Protein AF-A0A535XCS8-F1 (afdb_monomer_lite)

Secondary structure (DSSP, 8-state):
--EEEE--GGG-EEEEEE---SSSS--EEEEEEEEEEEEPPTTS---TTSPBHHHHHHHHB-TTT--EEEESSSSEEEE-SHHHHTS-GGGGGSBEEEEEEEE--S----TTS-----

Radius of gyration: 18.5 Å; chains: 1; bounding box: 30×63×41 Å

pLDDT: mean 81.57, std 17.15, range [41.44, 96.19]

Structure (mmCIF, N/CA/C/O backbone):
data_AF-A0A535XCS8-F1
#
_entry.id   AF-A0A535XCS8-F1
#
loop_
_atom_site.group_PDB
_atom_site.id
_atom_site.type_symbol
_atom_site.label_atom_id
_atom_site.label_alt_id
_atom_site.label_comp_id
_atom_site.label_asym_id
_atom_site.label_entity_id
_atom_site.label_seq_id
_atom_site.pdbx_PDB_ins_code
_atom_site.Cartn_x
_atom_site.Cartn_y
_atom_site.Cartn_z
_atom_site.occupancy
_atom_site.B_iso_or_equiv
_atom_site.auth_seq_id
_atom_site.auth_comp_id
_atom_site.auth_asym_id
_atom_site.auth_atom_id
_atom_site.pdbx_PDB_model_num
ATOM 1 N N . MET A 1 1 ? 8.495 -9.040 -14.099 1.00 81.81 1 MET A N 1
ATOM 2 C CA . MET A 1 1 ? 7.515 -8.018 -14.518 1.00 81.81 1 MET A CA 1
ATOM 3 C C . MET A 1 1 ? 6.762 -7.640 -13.264 1.00 81.81 1 MET A C 1
ATOM 5 O O . MET A 1 1 ? 6.074 -8.481 -12.714 1.00 81.81 1 MET A O 1
ATOM 9 N N . CYS A 1 2 ? 6.884 -6.413 -12.773 1.00 88.12 2 CYS A N 1
ATOM 10 C CA . CYS A 1 2 ? 6.247 -6.068 -11.506 1.00 88.12 2 CYS A CA 1
ATOM 11 C C . CYS A 1 2 ? 4.715 -5.953 -11.628 1.00 88.12 2 CYS A C 1
ATOM 13 O O . CYS A 1 2 ? 4.176 -5.636 -12.692 1.00 88.12 2 CYS A O 1
ATOM 15 N N . LYS A 1 3 ? 4.005 -6.198 -10.520 1.00 91.69 3 LYS A N 1
ATOM 16 C CA . LYS A 1 3 ? 2.561 -5.943 -10.392 1.00 91.69 3 LYS A CA 1
ATOM 17 C C . LYS A 1 3 ? 2.320 -4.637 -9.649 1.00 91.69 3 LYS A C 1
ATOM 19 O O . LYS A 1 3 ? 2.923 -4.411 -8.603 1.00 91.69 3 LYS A O 1
ATOM 24 N N . TYR A 1 4 ? 1.423 -3.810 -10.176 1.00 93.12 4 TYR A N 1
ATOM 25 C CA . TYR A 1 4 ? 1.069 -2.506 -9.621 1.00 93.12 4 TYR A CA 1
ATOM 26 C C . TYR A 1 4 ? -0.352 -2.528 -9.055 1.00 93.12 4 TYR A C 1
ATOM 28 O O . TYR A 1 4 ? -1.271 -3.017 -9.712 1.00 93.12 4 TYR A O 1
ATOM 36 N N . PHE A 1 5 ? -0.517 -1.994 -7.849 1.00 93.38 5 PHE A N 1
ATOM 37 C CA . PHE A 1 5 ? -1.791 -1.890 -7.145 1.00 93.38 5 PHE A CA 1
ATOM 38 C C . PHE A 1 5 ? -1.964 -0.459 -6.666 1.00 93.38 5 PHE A C 1
ATOM 40 O O . PHE A 1 5 ? -1.089 0.057 -5.981 1.00 93.38 5 PHE A O 1
ATOM 47 N N . GLU A 1 6 ? -3.085 0.167 -6.991 1.00 93.19 6 GLU A N 1
ATOM 48 C CA . GLU A 1 6 ? -3.422 1.515 -6.539 1.00 93.19 6 GLU A CA 1
ATOM 49 C C . GLU A 1 6 ? -4.664 1.459 -5.652 1.00 93.19 6 GLU A C 1
ATOM 51 O O . GLU A 1 6 ? -5.510 0.574 -5.802 1.00 93.19 6 GLU A O 1
ATOM 56 N N . ALA A 1 7 ? -4.746 2.380 -4.698 1.00 90.75 7 ALA A N 1
ATOM 57 C CA . ALA A 1 7 ? -5.926 2.567 -3.878 1.00 90.75 7 ALA A CA 1
ATOM 58 C C . ALA A 1 7 ? -7.121 3.043 -4.719 1.00 90.75 7 ALA A C 1
ATOM 60 O O . ALA A 1 7 ? -6.961 3.809 -5.670 1.00 90.75 7 ALA A O 1
ATOM 61 N N . ASP A 1 8 ? -8.322 2.610 -4.332 1.00 89.25 8 ASP A N 1
ATOM 62 C CA . ASP A 1 8 ? -9.574 3.116 -4.899 1.00 89.25 8 ASP A CA 1
ATOM 63 C C . ASP A 1 8 ? -9.699 4.633 -4.656 1.00 89.25 8 ASP A C 1
ATOM 65 O O . ASP A 1 8 ? -9.192 5.171 -3.668 1.00 89.25 8 ASP A O 1
ATOM 69 N N . ASP A 1 9 ? -10.416 5.322 -5.536 1.00 88.50 9 ASP A N 1
ATOM 70 C CA . ASP A 1 9 ? -10.793 6.729 -5.428 1.00 88.50 9 ASP A CA 1
ATOM 71 C C . ASP A 1 9 ? -11.473 7.043 -4.093 1.00 88.50 9 ASP A C 1
ATOM 73 O O . ASP A 1 9 ? -11.244 8.111 -3.528 1.00 88.50 9 ASP A O 1
ATOM 77 N N . ALA A 1 10 ? -12.237 6.096 -3.544 1.00 89.62 10 ALA A N 1
ATOM 78 C CA . ALA A 1 10 ? -12.861 6.231 -2.228 1.00 89.62 10 ALA A CA 1
ATOM 79 C C . ALA A 1 10 ? -11.856 6.309 -1.057 1.00 89.62 10 ALA A C 1
ATOM 81 O O . ALA A 1 10 ? -12.221 6.757 0.029 1.00 89.62 10 ALA A O 1
ATOM 82 N N . LEU A 1 11 ? -10.612 5.864 -1.262 1.00 89.81 11 LEU A N 1
ATOM 83 C CA . LEU A 1 11 ? -9.518 5.917 -0.285 1.00 89.81 11 LEU A CA 1
ATOM 84 C C . LEU A 1 11 ? -8.538 7.067 -0.563 1.00 89.81 11 LEU A C 1
ATOM 86 O O . LEU A 1 11 ? -7.524 7.198 0.126 1.00 89.81 11 LEU A O 1
ATOM 90 N N . ALA A 1 12 ? -8.820 7.894 -1.572 1.00 89.62 12 ALA A N 1
ATOM 91 C CA . ALA A 1 12 ? -8.033 9.080 -1.847 1.00 89.62 12 ALA A CA 1
ATOM 92 C C . ALA A 1 12 ? -8.213 10.120 -0.737 1.00 89.62 12 ALA A C 1
ATOM 94 O O . ALA A 1 12 ? -9.309 10.318 -0.213 1.00 89.62 12 ALA A O 1
ATOM 95 N N . VAL A 1 13 ? -7.133 10.826 -0.414 1.00 87.38 13 VAL A N 1
ATOM 96 C CA . VAL A 1 13 ? -7.148 11.898 0.583 1.00 87.38 13 VAL A CA 1
ATOM 97 C C . VAL A 1 13 ? -6.929 13.233 -0.111 1.00 87.38 13 VAL A C 1
ATOM 99 O O . VAL A 1 13 ? -5.982 13.392 -0.885 1.00 87.38 13 VAL A O 1
ATOM 102 N N . GLU A 1 14 ? -7.792 14.204 0.185 1.00 86.50 14 GLU A N 1
ATOM 103 C CA . GLU A 1 14 ? -7.570 15.592 -0.208 1.00 86.50 14 GLU A CA 1
ATOM 104 C C . GLU A 1 14 ? -6.312 16.119 0.478 1.00 86.50 14 GLU A C 1
ATOM 106 O O . GLU A 1 14 ? -6.188 16.133 1.704 1.00 86.50 14 GLU A O 1
ATOM 111 N N . THR A 1 15 ? -5.354 16.552 -0.328 1.00 80.25 15 THR A N 1
ATOM 112 C CA . THR A 1 15 ? -4.100 17.111 0.147 1.00 80.25 15 THR A CA 1
ATOM 113 C C . THR A 1 15 ? -3.757 18.367 -0.624 1.00 80.25 15 THR A C 1
ATOM 115 O O . THR A 1 15 ? -4.201 18.601 -1.746 1.00 80.25 15 THR A O 1
ATOM 118 N N . THR A 1 16 ? -2.913 19.175 -0.010 1.00 74.81 16 THR A N 1
ATOM 119 C CA . THR A 1 16 ? -2.345 20.362 -0.616 1.00 74.81 16 THR A CA 1
ATOM 120 C C . THR A 1 16 ? -0.845 20.160 -0.734 1.00 74.81 16 THR A C 1
ATOM 122 O O . THR A 1 16 ? -0.144 20.179 0.282 1.00 74.81 16 THR A O 1
ATOM 125 N N . ARG A 1 17 ? -0.339 19.941 -1.951 1.00 68.31 17 ARG A N 1
ATOM 126 C CA . ARG A 1 17 ? 1.090 19.685 -2.174 1.00 68.31 17 ARG A CA 1
ATOM 127 C C . ARG A 1 17 ? 1.741 20.825 -2.948 1.00 68.31 17 ARG A C 1
ATOM 129 O O . ARG A 1 17 ? 1.148 21.387 -3.866 1.00 68.31 17 ARG A O 1
ATOM 136 N N . ASP A 1 18 ? 2.966 21.161 -2.552 1.00 60.84 18 ASP A N 1
ATOM 137 C CA . ASP A 1 18 ? 3.830 22.069 -3.305 1.00 60.84 18 ASP A CA 1
ATOM 138 C C . ASP A 1 18 ? 4.282 21.347 -4.580 1.00 60.84 18 ASP A C 1
ATOM 140 O O . ASP A 1 18 ? 4.979 20.329 -4.510 1.00 60.84 18 ASP A O 1
ATOM 144 N N . MET A 1 19 ? 3.831 21.825 -5.737 1.00 55.00 19 MET A N 1
ATOM 145 C CA . MET A 1 19 ? 4.423 21.450 -7.015 1.00 55.00 19 MET A CA 1
ATOM 146 C C . MET A 1 19 ? 5.202 22.655 -7.527 1.00 55.00 19 MET A C 1
ATOM 148 O O . MET A 1 19 ? 4.599 23.586 -8.055 1.00 55.00 19 MET A O 1
ATOM 152 N N . ASP A 1 20 ? 6.526 22.639 -7.374 1.00 50.97 20 ASP A N 1
ATOM 153 C CA . ASP A 1 20 ? 7.409 23.619 -8.010 1.00 50.97 20 ASP A CA 1
ATOM 154 C C . ASP A 1 20 ? 7.677 23.174 -9.457 1.00 50.97 20 ASP A C 1
ATOM 156 O O . ASP A 1 20 ? 8.306 22.130 -9.649 1.00 50.97 20 ASP A O 1
ATOM 160 N N . PRO A 1 21 ? 7.201 23.896 -10.488 1.00 57.69 21 PRO A N 1
ATOM 161 C CA . PRO A 1 21 ? 7.479 23.540 -11.867 1.00 57.69 21 PRO A CA 1
ATOM 162 C C . PRO A 1 21 ? 8.715 24.252 -12.445 1.00 57.69 21 PRO A C 1
ATOM 164 O O . PRO A 1 21 ? 8.881 24.166 -13.652 1.00 57.69 21 PRO A O 1
ATOM 167 N N . ASP A 1 22 ? 9.525 24.962 -11.637 1.00 54.44 22 ASP A N 1
ATOM 168 C CA . ASP A 1 22 ? 10.938 25.372 -11.851 1.00 54.44 22 ASP A CA 1
ATOM 169 C C . ASP A 1 22 ? 11.273 26.756 -11.237 1.00 54.44 22 ASP A C 1
ATOM 171 O O . ASP A 1 22 ? 12.432 27.162 -11.303 1.00 54.44 22 ASP A O 1
ATOM 175 N N . HIS A 1 23 ? 10.329 27.550 -10.705 1.00 48.72 23 HIS A N 1
ATOM 176 C CA . HIS A 1 23 ? 10.557 28.985 -10.425 1.00 48.72 23 HIS A CA 1
ATOM 177 C C . HIS A 1 23 ? 9.685 29.582 -9.290 1.00 48.72 23 HIS A C 1
ATOM 179 O O . HIS A 1 23 ? 8.555 29.154 -9.055 1.00 48.72 23 HIS A O 1
ATOM 185 N N . PRO A 1 24 ? 10.185 30.629 -8.592 1.00 45.78 24 PRO A N 1
ATOM 186 C CA . PRO A 1 24 ? 9.804 30.980 -7.225 1.00 45.78 24 PRO A CA 1
ATOM 187 C C . PRO A 1 24 ? 8.433 31.65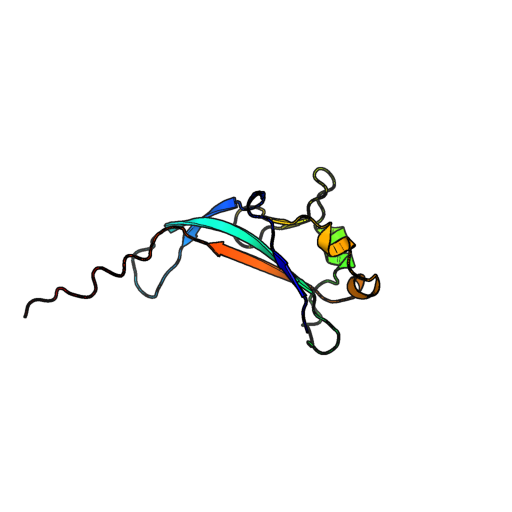1 -7.112 1.00 45.78 24 PRO A C 1
ATOM 189 O O . PRO A 1 24 ? 8.220 32.786 -7.538 1.00 45.78 24 PRO A O 1
ATOM 192 N N . GLY A 1 25 ? 7.539 30.938 -6.431 1.00 48.91 25 GLY A N 1
ATOM 193 C CA . GLY A 1 25 ? 6.210 31.378 -6.028 1.00 48.91 25 GLY A CA 1
ATOM 194 C C . GLY A 1 25 ? 5.373 30.174 -5.610 1.00 48.91 25 GLY A C 1
ATOM 195 O O . GLY A 1 25 ? 4.400 29.876 -6.287 1.00 48.91 25 GLY A O 1
ATOM 196 N N . ARG A 1 26 ? 5.810 29.467 -4.550 1.00 54.25 26 ARG A N 1
ATOM 197 C CA . ARG A 1 26 ? 5.199 28.263 -3.940 1.00 54.25 26 ARG A CA 1
ATOM 198 C C . ARG A 1 26 ? 3.681 28.2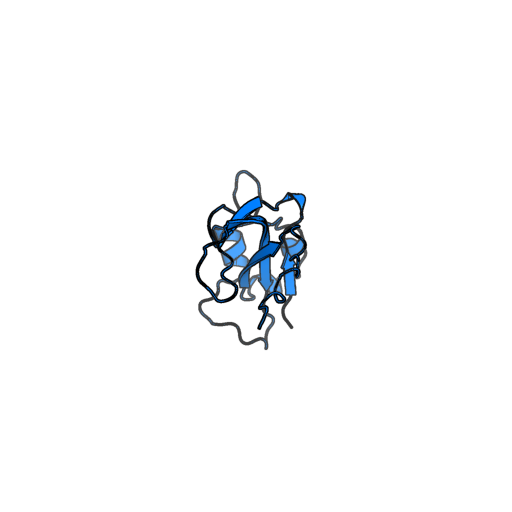21 -4.126 1.00 54.25 26 ARG A C 1
ATOM 200 O O . ARG A 1 26 ? 2.945 28.815 -3.332 1.00 54.25 26 ARG A O 1
ATOM 207 N N . ARG A 1 27 ? 3.204 27.540 -5.169 1.00 59.28 27 ARG A N 1
ATOM 208 C CA . ARG A 1 27 ? 1.771 27.358 -5.380 1.00 59.28 27 ARG A CA 1
ATOM 209 C C . ARG A 1 27 ? 1.395 26.022 -4.776 1.00 59.28 27 ARG A C 1
ATOM 211 O O . ARG A 1 27 ? 1.664 24.959 -5.320 1.00 59.28 27 ARG A O 1
ATOM 218 N N . VAL A 1 28 ? 0.779 26.116 -3.612 1.00 66.81 28 VAL A N 1
ATOM 219 C CA . VAL A 1 28 ? 0.160 24.988 -2.939 1.00 66.81 28 VAL A CA 1
ATOM 220 C C . VAL A 1 28 ? -1.122 24.655 -3.702 1.00 66.81 28 VAL A C 1
ATOM 222 O O . VAL A 1 28 ? -2.057 25.457 -3.695 1.00 66.81 28 VAL A O 1
ATOM 225 N N . LEU A 1 29 ? -1.145 23.517 -4.400 1.00 68.69 29 LEU A N 1
ATOM 226 C CA . LEU A 1 29 ? -2.320 23.074 -5.151 1.00 68.69 29 LEU A CA 1
ATOM 227 C C . LEU A 1 29 ? -3.114 22.048 -4.340 1.00 68.69 29 LEU A C 1
ATOM 229 O O . LEU A 1 29 ? -2.519 21.061 -3.894 1.00 68.69 29 LEU A O 1
ATOM 233 N N . PRO A 1 30 ? -4.432 22.251 -4.150 1.00 77.25 30 PRO A N 1
ATOM 234 C CA . PRO A 1 30 ? -5.297 21.190 -3.666 1.00 77.25 30 PRO A CA 1
ATOM 235 C C . PRO A 1 30 ? -5.402 20.092 -4.732 1.00 77.25 30 PRO A C 1
ATOM 237 O O . PRO A 1 30 ? -5.412 20.363 -5.934 1.00 77.25 30 PRO A O 1
ATOM 240 N N . GLY A 1 31 ? -5.471 18.847 -4.288 1.00 84.25 31 GLY A N 1
ATOM 241 C CA . GLY A 1 31 ? -5.670 17.688 -5.146 1.00 84.25 31 GLY A CA 1
ATOM 242 C C . GLY A 1 31 ? -5.907 16.428 -4.328 1.00 84.25 31 GLY A C 1
ATOM 243 O O . GLY A 1 31 ? -5.916 16.459 -3.098 1.00 84.25 31 GLY A O 1
ATOM 244 N N . LEU A 1 32 ? -6.094 15.312 -5.017 1.00 87.38 32 LEU A N 1
ATOM 245 C CA . LEU A 1 32 ? -6.302 14.002 -4.420 1.00 87.38 32 LEU A CA 1
ATOM 246 C C . LEU A 1 32 ? -5.009 13.201 -4.442 1.00 87.38 32 LEU A C 1
ATOM 248 O O . LEU A 1 32 ? -4.296 13.149 -5.445 1.00 87.38 32 LEU A O 1
ATOM 252 N N . MET A 1 33 ? -4.720 12.550 -3.325 1.00 89.56 33 MET A N 1
ATOM 253 C CA . MET A 1 33 ? -3.551 11.705 -3.167 1.00 89.56 33 MET A CA 1
ATOM 254 C C . MET A 1 33 ? -3.964 10.274 -2.868 1.00 89.56 33 MET A C 1
ATOM 256 O O . MET A 1 33 ? -4.825 10.043 -2.021 1.00 89.56 33 MET A O 1
ATOM 260 N N . LYS A 1 34 ? -3.341 9.318 -3.561 1.00 90.81 34 LYS A N 1
ATOM 261 C CA . LYS A 1 34 ? -3.651 7.890 -3.442 1.00 90.81 34 LYS A CA 1
ATOM 262 C C . LYS A 1 34 ? -2.396 7.082 -3.172 1.00 90.81 34 LYS A C 1
ATOM 264 O O . LYS A 1 34 ? -1.322 7.385 -3.689 1.00 90.81 34 LYS A O 1
ATOM 269 N N . ALA A 1 35 ? -2.543 6.050 -2.352 1.00 92.88 35 ALA A N 1
ATOM 270 C CA . ALA A 1 35 ? -1.512 5.049 -2.121 1.00 92.88 35 ALA A CA 1
ATOM 271 C C . ALA A 1 35 ? -1.373 4.125 -3.339 1.00 92.88 35 ALA A C 1
ATOM 273 O O . ALA A 1 35 ? -2.367 3.756 -3.960 1.00 92.88 35 ALA A O 1
ATOM 274 N N . PHE A 1 36 ? -0.150 3.691 -3.637 1.00 93.81 36 PHE A N 1
ATOM 275 C CA . PHE A 1 36 ? 0.091 2.547 -4.507 1.00 93.81 36 PHE A CA 1
ATOM 276 C C . PHE A 1 36 ? 1.202 1.634 -3.979 1.00 93.81 36 PHE A C 1
ATOM 278 O O . PHE A 1 36 ? 2.143 2.072 -3.312 1.00 93.81 36 PHE A O 1
ATOM 285 N N . LEU A 1 37 ? 1.127 0.360 -4.353 1.00 94.94 37 LEU A N 1
ATOM 286 C CA . LEU A 1 37 ? 2.094 -0.684 -4.047 1.00 94.94 37 LEU A CA 1
ATOM 287 C C . LEU A 1 37 ? 2.593 -1.330 -5.340 1.00 94.94 37 LEU A C 1
ATOM 289 O O . LEU A 1 37 ? 1.805 -1.720 -6.201 1.00 94.94 37 LEU A O 1
ATOM 293 N N . THR A 1 38 ? 3.906 -1.504 -5.449 1.00 95.81 38 THR A N 1
ATOM 294 C CA . THR A 1 38 ? 4.533 -2.295 -6.513 1.00 95.81 38 THR A CA 1
ATOM 295 C C . THR A 1 38 ? 5.113 -3.573 -5.919 1.00 95.81 38 THR A C 1
ATOM 297 O O . THR A 1 38 ? 5.889 -3.503 -4.970 1.00 95.81 38 THR A O 1
ATO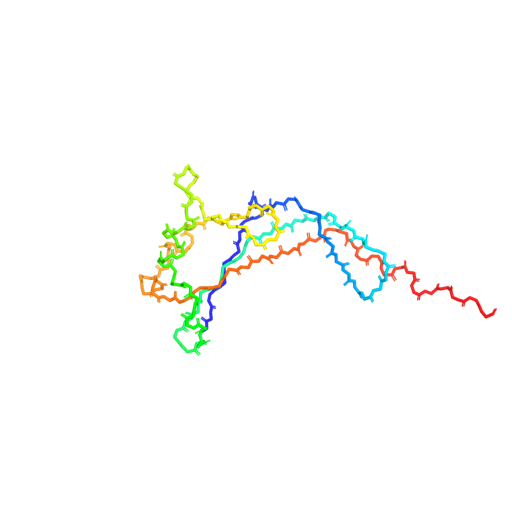M 300 N N . VAL A 1 39 ? 4.767 -4.733 -6.480 1.00 95.81 39 VAL A N 1
ATOM 301 C CA . VAL A 1 39 ? 5.328 -6.045 -6.118 1.00 95.81 39 VAL A CA 1
ATOM 302 C C . VAL A 1 39 ? 6.286 -6.492 -7.218 1.00 95.81 39 VAL A C 1
ATOM 304 O O . VAL A 1 39 ? 5.880 -6.614 -8.373 1.00 95.81 39 VAL A O 1
ATOM 307 N N . TYR A 1 40 ? 7.550 -6.720 -6.871 1.00 95.44 40 TYR A N 1
ATOM 308 C CA . TYR A 1 40 ? 8.616 -7.059 -7.816 1.00 95.44 40 TYR A CA 1
ATOM 309 C C . TYR A 1 40 ? 8.732 -8.572 -7.997 1.00 95.44 40 TYR A C 1
ATOM 311 O O . TYR A 1 40 ? 8.897 -9.300 -7.019 1.00 95.44 40 TYR A O 1
ATOM 319 N N . GLU A 1 41 ? 8.675 -9.046 -9.240 1.00 92.12 41 GLU A N 1
ATOM 320 C CA . GLU A 1 41 ? 8.844 -10.464 -9.552 1.00 92.12 41 GLU A CA 1
ATOM 321 C C . GLU A 1 41 ? 10.334 -10.848 -9.635 1.00 92.12 41 GLU A C 1
ATOM 323 O O . GLU A 1 41 ? 11.199 -9.986 -9.831 1.00 92.12 41 GLU A O 1
ATOM 328 N N . PRO A 1 42 ? 10.669 -12.147 -9.512 1.00 81.69 42 PRO A N 1
ATOM 329 C CA . PRO A 1 42 ? 12.020 -12.639 -9.746 1.00 81.69 42 PRO A CA 1
ATOM 330 C C . PRO A 1 42 ? 12.530 -12.202 -11.128 1.00 81.69 42 PRO A C 1
ATOM 332 O O . PRO A 1 42 ? 11.928 -12.525 -12.150 1.00 81.69 42 PRO A O 1
ATOM 335 N N . GLY A 1 43 ? 13.635 -11.454 -11.149 1.00 83.75 43 GLY A N 1
ATOM 336 C CA . GLY A 1 43 ? 14.218 -10.866 -12.362 1.00 83.75 43 GLY A CA 1
ATOM 337 C C . GLY A 1 43 ? 14.020 -9.354 -12.509 1.00 83.75 43 GLY A C 1
ATOM 338 O O . GLY A 1 43 ? 14.659 -8.757 -13.367 1.00 83.75 43 GLY A O 1
ATOM 339 N N . ASP A 1 44 ? 13.202 -8.723 -11.659 1.00 88.31 44 ASP A N 1
ATOM 340 C CA . ASP A 1 44 ? 13.124 -7.255 -11.569 1.00 88.31 44 ASP A CA 1
ATOM 341 C C . ASP A 1 44 ? 14.215 -6.664 -10.633 1.00 88.31 44 ASP A C 1
ATOM 343 O O . ASP A 1 44 ? 14.229 -5.458 -10.392 1.00 88.31 44 ASP A O 1
ATOM 347 N N . ASP A 1 45 ? 15.095 -7.517 -10.081 1.00 85.62 45 ASP A N 1
ATOM 348 C CA . ASP A 1 45 ? 16.223 -7.207 -9.179 1.00 85.62 45 ASP A CA 1
ATOM 349 C C . ASP A 1 45 ? 15.948 -6.079 -8.156 1.00 85.62 45 ASP A C 1
ATOM 351 O O . ASP A 1 45 ? 16.684 -5.087 -8.084 1.00 85.62 45 ASP A O 1
ATOM 355 N N . PRO A 1 46 ? 14.884 -6.206 -7.335 1.00 89.50 46 PRO A N 1
ATOM 356 C CA . PRO A 1 46 ? 14.533 -5.193 -6.349 1.00 89.50 46 PRO A CA 1
ATOM 357 C C . PRO A 1 46 ? 15.637 -5.012 -5.306 1.00 89.50 46 PRO A C 1
ATOM 359 O O . PRO A 1 46 ? 16.303 -5.967 -4.898 1.00 89.50 46 PRO A O 1
ATOM 362 N N . HIS A 1 47 ? 15.781 -3.784 -4.802 1.00 89.56 47 HIS A N 1
ATOM 363 C CA . HIS A 1 47 ? 16.767 -3.490 -3.765 1.00 89.56 47 HIS A CA 1
ATOM 364 C C . HIS A 1 47 ? 16.524 -4.373 -2.520 1.00 89.56 47 HIS A C 1
ATOM 366 O O . HIS A 1 47 ? 15.392 -4.438 -2.029 1.00 89.56 47 HIS A O 1
ATOM 372 N N . PRO A 1 48 ? 17.557 -5.027 -1.954 1.00 88.56 48 PRO A N 1
ATOM 373 C CA . PRO A 1 48 ? 17.386 -6.034 -0.901 1.00 88.56 48 PRO A CA 1
ATOM 374 C C . PRO A 1 48 ? 16.858 -5.476 0.428 1.00 88.56 48 PRO A C 1
ATOM 376 O O . PRO A 1 48 ? 16.423 -6.246 1.279 1.00 88.56 48 PRO A O 1
ATOM 379 N N . SER A 1 49 ? 16.885 -4.153 0.617 1.00 93.31 49 SER A N 1
ATOM 380 C CA . SER A 1 49 ? 16.317 -3.494 1.802 1.00 93.31 49 SER A CA 1
ATOM 381 C C . SER A 1 49 ? 14.795 -3.353 1.766 1.00 93.31 49 SER A C 1
ATOM 383 O O . SER A 1 49 ? 14.213 -2.921 2.758 1.00 93.31 49 SER A O 1
ATOM 385 N N . LEU A 1 50 ? 14.152 -3.625 0.628 1.00 94.12 50 LEU A N 1
ATOM 386 C CA . LEU A 1 50 ? 12.699 -3.563 0.528 1.00 94.12 50 LEU A CA 1
ATOM 387 C C . LEU A 1 50 ? 12.066 -4.689 1.361 1.00 94.12 50 LEU A C 1
ATOM 389 O O . LEU A 1 50 ? 12.607 -5.796 1.396 1.00 94.12 50 LEU A O 1
ATOM 393 N N . PRO A 1 51 ? 10.925 -4.458 2.025 1.00 95.19 51 PRO A N 1
ATOM 394 C CA . PRO A 1 51 ? 10.216 -5.524 2.720 1.00 95.19 51 PRO A CA 1
ATOM 395 C C . PRO A 1 51 ? 9.627 -6.525 1.719 1.00 95.19 51 PRO A C 1
ATOM 397 O O . PRO A 1 51 ? 9.396 -6.209 0.550 1.00 95.19 51 PRO A O 1
ATOM 400 N N . THR A 1 52 ? 9.379 -7.745 2.178 1.00 95.88 52 THR A N 1
ATOM 401 C CA . THR A 1 52 ? 8.514 -8.698 1.470 1.00 95.88 52 THR A CA 1
ATOM 402 C C . THR A 1 52 ? 7.046 -8.279 1.578 1.00 95.88 52 THR A C 1
ATOM 404 O O . THR A 1 52 ? 6.668 -7.564 2.509 1.00 95.88 52 THR A O 1
ATOM 407 N N . LEU A 1 53 ? 6.187 -8.750 0.669 1.00 95.56 53 LEU A N 1
ATOM 408 C CA . LEU A 1 53 ? 4.742 -8.508 0.743 1.00 95.56 53 LEU A CA 1
ATOM 409 C C . LEU A 1 53 ? 4.158 -9.014 2.072 1.00 95.56 53 LEU A C 1
ATOM 411 O O . LEU A 1 53 ? 3.302 -8.359 2.661 1.00 95.56 53 LEU A O 1
ATOM 415 N N . ARG A 1 54 ? 4.654 -10.143 2.587 1.00 95.81 54 ARG A N 1
ATOM 416 C CA . ARG A 1 54 ? 4.278 -10.671 3.904 1.00 95.81 54 ARG A CA 1
ATOM 417 C C . ARG A 1 54 ? 4.607 -9.697 5.034 1.00 95.81 54 ARG A C 1
ATOM 419 O O . ARG A 1 54 ? 3.736 -9.407 5.849 1.00 95.81 54 ARG A O 1
ATOM 426 N N . GLU A 1 55 ? 5.847 -9.213 5.092 1.00 95.69 55 GLU A N 1
ATOM 427 C CA . GLU A 1 55 ? 6.295 -8.255 6.115 1.00 95.69 55 GLU A CA 1
ATOM 428 C C . GLU A 1 55 ? 5.520 -6.940 6.012 1.00 95.69 55 GLU A C 1
ATOM 430 O O . GLU A 1 55 ? 5.082 -6.395 7.024 1.00 95.69 55 GLU A O 1
ATOM 435 N N . PHE A 1 56 ? 5.295 -6.472 4.785 1.00 94.50 56 PHE A N 1
ATOM 436 C CA . PHE A 1 56 ? 4.506 -5.286 4.487 1.00 94.50 56 PHE A CA 1
ATOM 437 C C . PHE A 1 56 ? 3.075 -5.406 5.028 1.00 94.50 56 PHE A C 1
ATOM 439 O O . PHE A 1 56 ? 2.649 -4.565 5.819 1.00 94.50 56 PHE A O 1
ATOM 446 N N . LEU A 1 57 ? 2.357 -6.481 4.679 1.00 94.50 57 LEU A N 1
ATOM 447 C CA . LEU A 1 57 ? 0.991 -6.715 5.155 1.00 94.50 57 LEU A CA 1
ATOM 448 C C . LEU A 1 57 ? 0.943 -6.866 6.679 1.00 94.50 57 LEU A C 1
ATOM 450 O O . LEU A 1 57 ? 0.050 -6.315 7.314 1.00 94.50 57 LEU A O 1
ATOM 454 N N . ALA A 1 58 ? 1.895 -7.577 7.281 1.00 94.31 58 ALA A N 1
ATOM 455 C CA . ALA A 1 58 ? 1.924 -7.767 8.730 1.00 94.31 58 ALA A CA 1
ATOM 456 C C . ALA A 1 58 ? 2.183 -6.462 9.501 1.00 94.31 58 ALA A C 1
ATOM 458 O O . ALA A 1 58 ? 1.676 -6.301 10.607 1.00 94.31 58 ALA A O 1
ATOM 459 N N . THR A 1 59 ? 2.967 -5.546 8.927 1.00 93.94 59 THR A N 1
ATOM 460 C CA . THR A 1 59 ? 3.394 -4.312 9.605 1.00 93.94 59 THR A CA 1
ATOM 461 C C . THR A 1 59 ? 2.397 -3.173 9.429 1.00 93.94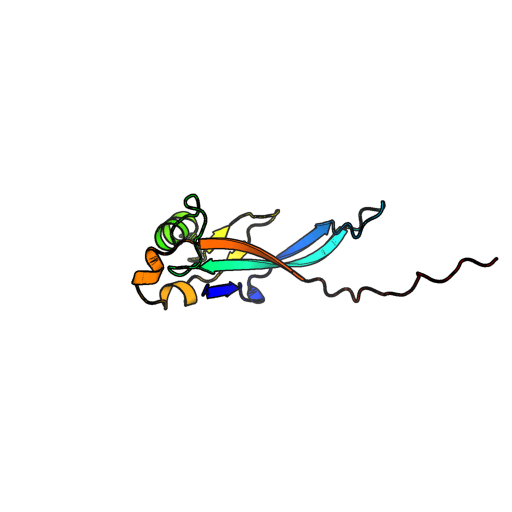 59 THR A C 1
ATOM 463 O O . THR A 1 59 ? 2.187 -2.400 10.359 1.00 93.94 59 THR A O 1
ATOM 466 N N . LEU A 1 60 ? 1.806 -3.046 8.239 1.00 94.25 60 LEU A N 1
ATOM 467 C CA . LEU A 1 60 ? 1.040 -1.858 7.854 1.00 94.25 60 LEU A CA 1
ATOM 468 C C . LEU A 1 60 ? -0.472 -2.093 7.773 1.00 94.25 60 LEU A C 1
ATOM 470 O O . LEU A 1 60 ? -1.209 -1.141 7.531 1.00 9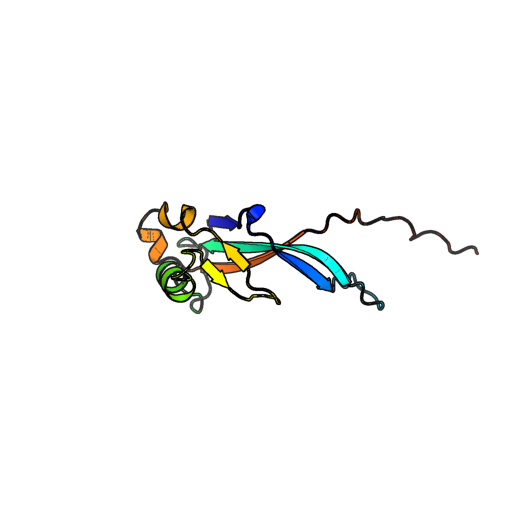4.25 60 LEU A O 1
ATOM 474 N N . THR A 1 61 ? -0.956 -3.327 7.973 1.00 94.69 61 THR A N 1
ATOM 475 C CA . THR A 1 61 ? -2.403 -3.567 8.093 1.00 94.69 61 THR A CA 1
ATOM 476 C C . THR A 1 61 ? -2.896 -3.046 9.438 1.00 94.69 61 THR A C 1
ATOM 478 O O . THR A 1 61 ? -2.532 -3.574 10.489 1.00 94.69 61 THR A O 1
ATOM 481 N N . ASP A 1 62 ? -3.768 -2.046 9.402 1.00 92.06 62 ASP A N 1
ATOM 482 C CA . ASP A 1 62 ? -4.470 -1.550 10.576 1.00 92.06 62 ASP A CA 1
ATOM 483 C C . ASP A 1 62 ? -5.468 -2.618 11.069 1.00 92.06 62 ASP A C 1
ATOM 485 O O . ASP A 1 62 ? -6.364 -3.020 10.320 1.00 92.06 62 ASP A O 1
ATOM 489 N N . PRO A 1 63 ? -5.355 -3.096 12.320 1.00 89.25 63 PRO A N 1
ATOM 490 C CA . PRO A 1 63 ? -6.253 -4.114 12.855 1.00 89.25 63 PRO A CA 1
ATOM 491 C C . PRO A 1 63 ? -7.700 -3.631 13.035 1.00 89.25 63 PRO A C 1
ATOM 493 O O . PRO A 1 63 ? -8.598 -4.469 13.104 1.00 89.25 63 PRO A O 1
ATOM 496 N N . ALA A 1 64 ? -7.944 -2.320 13.138 1.00 91.62 64 ALA A N 1
ATOM 497 C CA . ALA A 1 64 ? -9.283 -1.769 13.337 1.00 91.62 64 ALA A CA 1
ATOM 498 C C . ALA A 1 64 ? -10.078 -1.690 12.028 1.00 91.62 64 ALA A C 1
ATOM 500 O O . ALA A 1 64 ? -11.264 -2.017 12.003 1.00 91.62 64 ALA A O 1
ATOM 501 N N . THR A 1 65 ? -9.428 -1.262 10.945 1.00 91.06 65 THR A N 1
ATOM 502 C CA . THR A 1 65 ? -10.069 -1.065 9.634 1.00 91.06 65 THR A CA 1
ATOM 503 C C . THR A 1 65 ? -9.817 -2.217 8.663 1.00 91.06 65 THR A C 1
ATOM 505 O O . THR A 1 65 ? -10.585 -2.412 7.724 1.00 91.06 65 THR A O 1
ATOM 508 N N . GLY A 1 66 ? -8.757 -2.999 8.876 1.00 92.56 66 GLY A N 1
ATOM 509 C CA . GLY A 1 66 ? -8.309 -4.052 7.967 1.00 92.56 66 GLY A CA 1
ATOM 510 C C . GLY A 1 66 ? -7.614 -3.538 6.702 1.00 92.56 66 GLY A C 1
ATOM 511 O O . GLY A 1 66 ? -7.245 -4.361 5.861 1.00 92.56 66 GLY A O 1
ATOM 512 N N . LEU A 1 67 ? -7.435 -2.220 6.567 1.00 94.19 67 LEU A N 1
ATOM 513 C CA . LEU A 1 67 ? -6.744 -1.574 5.452 1.00 94.19 67 LEU A CA 1
ATOM 514 C C . LEU A 1 67 ? -5.239 -1.535 5.693 1.00 94.19 67 LEU A C 1
ATOM 516 O O . LEU A 1 67 ? -4.782 -1.531 6.834 1.00 94.19 67 LEU A O 1
ATOM 520 N N . VAL A 1 68 ? -4.462 -1.470 4.617 1.00 93.81 68 VAL A N 1
ATOM 521 C CA . VAL A 1 68 ? -3.027 -1.208 4.719 1.00 93.81 68 VAL A CA 1
ATOM 522 C C . VAL A 1 68 ? -2.794 0.289 4.628 1.00 93.81 68 VAL A C 1
ATOM 524 O O . VAL A 1 68 ? -3.125 0.876 3.603 1.00 93.81 68 VAL A O 1
ATOM 527 N N . SER A 1 69 ? -2.214 0.885 5.669 1.00 91.56 69 SER A N 1
ATOM 528 C CA . SER A 1 69 ? -2.069 2.339 5.792 1.00 91.56 69 SER A CA 1
ATOM 529 C C . SER A 1 69 ? -0.619 2.754 6.031 1.00 91.56 69 SER A C 1
ATOM 531 O O . SER A 1 69 ? 0.085 2.125 6.821 1.00 91.56 69 SER A O 1
ATOM 533 N N . TYR A 1 70 ? -0.159 3.811 5.358 1.00 88.50 70 TYR A N 1
ATOM 534 C CA . TYR A 1 70 ? 1.198 4.342 5.522 1.00 88.50 70 TYR A CA 1
ATOM 535 C C . TYR A 1 70 ? 1.299 5.846 5.237 1.00 88.50 70 TYR A C 1
ATOM 537 O O . TYR A 1 70 ? 0.616 6.390 4.367 1.00 88.50 70 TYR A O 1
ATOM 545 N N . ASP A 1 71 ? 2.220 6.500 5.948 1.00 85.94 71 ASP A N 1
ATOM 546 C CA . ASP A 1 71 ? 2.536 7.918 5.790 1.00 85.94 71 ASP A CA 1
ATOM 547 C C . ASP A 1 71 ? 3.730 8.064 4.843 1.00 85.94 71 ASP A C 1
ATOM 549 O O . ASP A 1 71 ? 4.865 7.751 5.205 1.00 85.94 71 ASP A O 1
ATOM 553 N N . LEU A 1 72 ? 3.499 8.533 3.614 1.00 74.62 72 LEU A N 1
ATOM 554 C CA . LEU A 1 72 ? 4.601 8.807 2.682 1.00 74.62 72 LEU A CA 1
ATOM 555 C C . LEU A 1 72 ? 4.941 10.300 2.611 1.00 74.62 72 LEU A C 1
ATOM 557 O O . LEU A 1 72 ? 6.109 10.670 2.516 1.00 74.62 72 LEU A O 1
ATOM 561 N N . LEU A 1 73 ? 3.918 11.165 2.585 1.00 70.81 73 LEU A N 1
ATOM 562 C CA . LEU A 1 73 ? 4.055 12.590 2.250 1.00 70.81 73 LEU A CA 1
ATOM 563 C C . LEU A 1 73 ? 2.990 13.456 2.950 1.00 70.81 73 LEU A C 1
ATOM 565 O O . LEU A 1 73 ? 2.371 14.319 2.328 1.00 70.81 73 LEU A O 1
ATOM 569 N N . GLY A 1 74 ? 2.761 13.218 4.240 1.00 76.38 74 GLY A N 1
ATOM 570 C CA . GLY A 1 74 ? 1.786 13.964 5.036 1.00 76.38 74 GLY A CA 1
ATOM 571 C C . GLY A 1 74 ? 0.703 13.045 5.594 1.00 76.38 74 GLY A C 1
ATOM 572 O O . GLY A 1 74 ? 1.023 12.290 6.507 1.00 76.38 74 GLY A O 1
ATOM 573 N N . PRO A 1 75 ? -0.551 13.120 5.107 1.00 82.31 75 PRO A N 1
ATOM 574 C CA . PRO A 1 75 ? -1.632 12.296 5.634 1.00 82.31 75 PRO A CA 1
ATOM 575 C C . PRO A 1 75 ? -1.393 10.804 5.374 1.00 82.31 75 PRO A C 1
ATOM 577 O O . PRO A 1 75 ? -0.793 10.429 4.361 1.00 82.31 75 PRO A O 1
ATOM 580 N N . ALA A 1 76 ? -1.921 9.975 6.274 1.00 87.62 76 ALA A N 1
ATOM 581 C CA . ALA A 1 76 ? -1.962 8.532 6.098 1.00 87.62 76 ALA A CA 1
ATOM 582 C C . ALA A 1 76 ? -2.793 8.184 4.864 1.00 87.62 76 ALA A C 1
ATOM 584 O O . ALA A 1 76 ? -3.931 8.635 4.722 1.00 87.62 76 ALA A O 1
ATOM 585 N N . LEU A 1 77 ? -2.216 7.374 3.981 1.00 91.75 77 LEU A N 1
ATOM 586 C CA . LEU A 1 77 ? -2.897 6.844 2.808 1.00 91.75 77 LEU A CA 1
ATOM 587 C C . LEU A 1 77 ? -3.168 5.367 3.011 1.00 91.75 77 LEU A C 1
ATOM 589 O O . LEU A 1 77 ? -2.331 4.666 3.582 1.00 91.75 77 LEU A O 1
ATOM 593 N N . SER A 1 78 ? -4.299 4.898 2.494 1.00 93.75 78 SER A N 1
ATOM 594 C CA . SER A 1 78 ? -4.748 3.526 2.691 1.00 93.75 78 SER A CA 1
ATOM 595 C C . SER A 1 78 ? -5.012 2.814 1.370 1.00 93.75 78 SER A C 1
ATOM 597 O O . SER A 1 78 ? -5.464 3.421 0.404 1.00 93.75 78 SER A O 1
ATOM 599 N N . ILE A 1 79 ? -4.771 1.506 1.349 1.00 94.75 79 ILE A N 1
ATOM 600 C CA . ILE A 1 79 ? -5.139 0.595 0.264 1.00 94.75 79 ILE A CA 1
ATOM 601 C C . ILE A 1 79 ? -5.894 -0.608 0.840 1.00 94.75 79 ILE A C 1
ATOM 603 O O . ILE A 1 79 ? -5.557 -1.108 1.917 1.00 94.75 79 ILE A O 1
ATOM 607 N N . ASP A 1 80 ? -6.913 -1.086 0.124 1.00 94.25 80 ASP A N 1
ATOM 608 C CA . ASP A 1 80 ? -7.559 -2.361 0.442 1.00 94.25 80 ASP A CA 1
ATOM 609 C C . ASP A 1 80 ? -6.592 -3.517 0.120 1.00 94.25 80 ASP A C 1
ATOM 611 O O . ASP A 1 80 ? -6.172 -3.660 -1.031 1.00 94.25 80 ASP A O 1
ATOM 615 N N . PRO A 1 81 ? -6.211 -4.364 1.094 1.00 92.44 81 PRO A N 1
ATOM 616 C CA . PRO A 1 81 ? -5.342 -5.504 0.832 1.00 92.44 81 PRO A CA 1
ATOM 617 C C . PRO A 1 81 ? -6.039 -6.680 0.132 1.00 92.44 81 PRO A C 1
ATOM 619 O O . PRO A 1 81 ? -5.360 -7.659 -0.181 1.00 92.44 81 PRO A O 1
ATOM 622 N N . ALA A 1 82 ? -7.355 -6.660 -0.106 1.00 91.88 82 ALA A N 1
ATOM 623 C CA . ALA A 1 82 ? -8.065 -7.774 -0.740 1.00 91.88 82 ALA A CA 1
ATOM 624 C C . ALA A 1 82 ? -7.463 -8.207 -2.099 1.00 91.88 82 ALA A C 1
ATOM 626 O O . ALA A 1 82 ? -7.225 -9.408 -2.267 1.00 91.88 82 ALA A O 1
ATOM 627 N N . PRO A 1 83 ? -7.105 -7.297 -3.030 1.00 91.88 83 PRO A N 1
ATOM 628 C CA . PRO A 1 83 ? -6.430 -7.667 -4.276 1.00 91.88 83 PRO A CA 1
ATOM 629 C C . PRO A 1 83 ? -5.046 -8.291 -4.049 1.00 91.88 83 PRO A C 1
ATOM 631 O O . PRO A 1 83 ? -4.649 -9.193 -4.783 1.00 91.88 83 PRO A O 1
ATOM 634 N N . LEU A 1 84 ? -4.327 -7.861 -3.005 1.00 92.25 84 LEU A N 1
ATOM 635 C CA . LEU A 1 84 ? -3.020 -8.417 -2.633 1.00 92.25 84 LEU A CA 1
ATOM 636 C C . LEU A 1 84 ? -3.160 -9.841 -2.087 1.00 92.25 84 LEU A C 1
ATOM 638 O O . LEU A 1 84 ? -2.339 -10.704 -2.381 1.00 92.25 84 LEU A O 1
ATOM 642 N N . ARG A 1 85 ? -4.225 -10.105 -1.322 1.00 88.56 85 ARG A N 1
ATOM 643 C CA . ARG A 1 85 ? -4.543 -11.435 -0.776 1.00 88.56 85 ARG A CA 1
ATOM 644 C C . ARG A 1 85 ? -5.024 -12.420 -1.843 1.00 88.56 85 ARG A C 1
ATOM 646 O O . ARG A 1 85 ? -4.932 -13.622 -1.624 1.00 88.56 85 ARG A O 1
ATOM 653 N N . ALA A 1 86 ? -5.527 -11.925 -2.973 1.00 92.88 86 ALA A N 1
ATOM 654 C CA . ALA A 1 86 ? -5.916 -12.747 -4.117 1.00 92.88 86 ALA A CA 1
ATOM 655 C C . ALA A 1 86 ? -4.715 -13.216 -4.962 1.00 92.88 86 ALA A C 1
ATOM 657 O O . ALA A 1 86 ? -4.888 -14.025 -5.877 1.00 92.88 86 ALA A O 1
ATOM 658 N N . LEU A 1 87 ? -3.506 -12.714 -4.686 1.00 92.94 87 LEU A N 1
ATOM 659 C CA . LEU A 1 87 ? -2.299 -13.166 -5.364 1.00 92.94 87 LEU A CA 1
ATOM 660 C C . LEU A 1 87 ? -1.935 -14.609 -4.986 1.00 92.94 87 LEU A C 1
ATOM 662 O O . LEU A 1 87 ? -2.219 -15.052 -3.870 1.00 92.94 87 LEU A O 1
ATOM 666 N N . PRO A 1 88 ? -1.255 -15.336 -5.891 1.00 94.81 88 PRO A N 1
ATOM 667 C CA . PRO A 1 88 ? -0.666 -16.623 -5.560 1.00 94.81 88 PRO A CA 1
ATOM 668 C C . PRO A 1 88 ? 0.266 -16.535 -4.333 1.00 94.81 88 PRO A C 1
ATOM 670 O O . PRO A 1 88 ? 0.950 -15.518 -4.166 1.00 94.81 88 PRO A O 1
ATOM 673 N N . PRO A 1 89 ? 0.325 -17.571 -3.475 1.00 94.31 89 PRO A N 1
ATOM 674 C CA . PRO A 1 89 ? 1.073 -17.528 -2.217 1.00 94.31 89 PRO A CA 1
ATOM 675 C C . PRO A 1 89 ? 2.558 -17.173 -2.351 1.00 94.31 89 PRO A C 1
ATOM 677 O O . PRO A 1 89 ? 3.113 -16.572 -1.436 1.00 94.31 89 PRO A O 1
ATOM 680 N N . GLU A 1 90 ? 3.202 -17.503 -3.471 1.00 94.44 90 GLU A N 1
ATOM 681 C CA . GLU A 1 90 ? 4.606 -17.177 -3.739 1.00 94.44 90 GLU A CA 1
ATOM 682 C C . GLU A 1 90 ? 4.888 -15.667 -3.767 1.00 94.44 90 GLU A C 1
ATOM 684 O O . GLU A 1 90 ? 5.992 -15.246 -3.424 1.00 94.44 90 GLU A O 1
ATOM 689 N N . TYR A 1 91 ? 3.887 -14.834 -4.082 1.00 94.81 91 TYR A N 1
ATOM 690 C CA . TYR A 1 91 ? 4.035 -13.376 -4.052 1.00 94.81 91 TYR A CA 1
ATOM 691 C C . TYR A 1 91 ? 4.232 -12.840 -2.631 1.00 94.81 91 TYR A C 1
ATOM 693 O O . TYR A 1 91 ? 4.730 -11.728 -2.471 1.00 94.81 91 TYR A O 1
ATOM 701 N N . LEU A 1 92 ? 3.883 -13.606 -1.588 1.00 95.19 92 LEU A N 1
ATOM 702 C CA . LEU A 1 92 ? 4.108 -13.194 -0.200 1.00 95.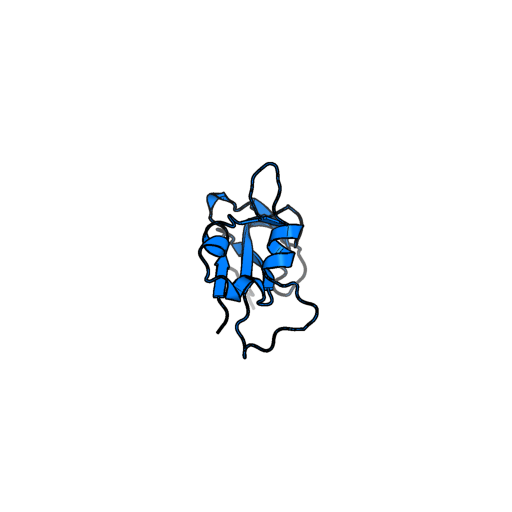19 92 LEU A CA 1
ATOM 703 C C . LEU A 1 92 ? 5.593 -12.999 0.116 1.00 95.19 92 LEU A C 1
ATOM 705 O O . LEU A 1 92 ? 5.925 -12.180 0.972 1.00 95.19 92 LEU A O 1
ATOM 709 N N . ASP A 1 93 ? 6.474 -13.707 -0.587 1.00 95.31 93 ASP A N 1
ATOM 710 C CA . ASP A 1 93 ? 7.918 -13.640 -0.371 1.00 95.31 93 ASP A CA 1
ATOM 711 C C . ASP A 1 93 ? 8.603 -12.673 -1.361 1.00 95.31 93 ASP A C 1
ATOM 713 O O . ASP A 1 93 ? 9.820 -12.476 -1.317 1.00 95.31 93 ASP A O 1
ATOM 717 N N . TYR A 1 94 ? 7.826 -12.029 -2.241 1.00 95.75 94 TYR A N 1
ATOM 718 C CA . TYR A 1 94 ? 8.326 -11.046 -3.200 1.00 95.75 94 TYR A CA 1
ATOM 719 C C . TYR A 1 94 ? 8.489 -9.682 -2.543 1.00 95.75 94 TYR A C 1
ATOM 721 O O . TYR A 1 94 ? 7.755 -9.314 -1.624 1.00 95.75 94 TYR A O 1
ATOM 729 N N . ARG A 1 95 ? 9.478 -8.923 -3.018 1.00 96.19 95 ARG A N 1
ATOM 730 C CA . ARG A 1 95 ? 9.792 -7.594 -2.486 1.00 96.19 95 ARG A CA 1
ATOM 731 C C . ARG A 1 95 ? 8.765 -6.580 -2.963 1.00 96.19 95 ARG A C 1
ATOM 733 O O . ARG A 1 95 ? 8.264 -6.689 -4.082 1.00 96.19 95 ARG A O 1
ATOM 740 N N . VAL A 1 96 ? 8.489 -5.578 -2.135 1.00 95.94 96 VAL A N 1
ATOM 741 C CA . VAL A 1 96 ? 7.518 -4.530 -2.454 1.00 95.94 96 VAL A CA 1
ATOM 742 C C . VAL A 1 96 ? 8.077 -3.133 -2.238 1.00 95.94 96 VAL A C 1
ATOM 744 O O . VAL A 1 96 ? 8.885 -2.907 -1.339 1.00 95.94 96 VAL A O 1
ATOM 747 N N . SER A 1 97 ? 7.624 -2.180 -3.047 1.00 94.12 97 SER A N 1
ATOM 748 C CA . SER A 1 97 ? 7.830 -0.753 -2.810 1.00 94.12 97 SER A CA 1
ATOM 749 C C . SER A 1 97 ? 6.493 -0.039 -2.711 1.00 94.12 97 SER A C 1
ATOM 751 O O . SER A 1 97 ? 5.532 -0.345 -3.416 1.00 94.12 97 SER A O 1
ATOM 753 N N . LEU A 1 98 ? 6.456 0.917 -1.796 1.00 92.62 98 LEU A N 1
ATOM 754 C CA . LEU A 1 98 ? 5.307 1.747 -1.490 1.00 92.62 98 LEU A CA 1
ATOM 755 C C . LEU A 1 98 ? 5.516 3.131 -2.093 1.00 92.62 98 LEU A C 1
ATOM 757 O O . LEU A 1 98 ? 6.633 3.650 -2.140 1.00 92.62 98 LEU A O 1
ATOM 761 N N . GLY A 1 99 ? 4.433 3.714 -2.575 1.00 91.31 99 GLY A N 1
ATOM 762 C CA . GLY A 1 99 ? 4.451 5.038 -3.159 1.00 91.31 99 GLY A CA 1
ATOM 763 C C . GLY A 1 99 ? 3.087 5.690 -3.086 1.00 91.31 99 GLY A C 1
ATOM 764 O O . GLY A 1 99 ? 2.143 5.150 -2.498 1.00 91.31 99 GLY A O 1
ATOM 765 N N . ALA A 1 100 ? 3.008 6.885 -3.653 1.00 90.06 100 ALA A N 1
ATOM 766 C CA . ALA A 1 100 ? 1.756 7.596 -3.763 1.00 90.06 100 ALA A CA 1
ATOM 767 C C . ALA A 1 100 ? 1.694 8.456 -5.025 1.00 90.06 100 ALA A C 1
ATOM 769 O O . ALA A 1 100 ? 2.699 9.045 -5.437 1.00 90.06 100 ALA A O 1
ATOM 770 N N . SER A 1 101 ? 0.510 8.518 -5.624 1.00 87.19 101 SER A N 1
ATOM 771 C CA . SER A 1 101 ? 0.180 9.357 -6.772 1.00 87.19 101 SER A CA 1
ATOM 772 C C . SER A 1 101 ? -0.563 10.607 -6.288 1.00 87.19 101 SER A C 1
ATOM 774 O O . SER A 1 101 ? -1.272 10.576 -5.281 1.00 87.19 101 SER A O 1
ATOM 776 N N . PHE A 1 102 ? -0.356 11.735 -6.971 1.00 85.06 102 PHE A N 1
ATOM 777 C CA . PHE A 1 102 ? -1.076 12.985 -6.723 1.00 85.06 102 PHE A CA 1
ATOM 778 C C . PHE A 1 102 ? -1.756 13.417 -8.018 1.00 85.06 102 PHE A C 1
ATOM 780 O O . PHE A 1 102 ? -1.099 13.528 -9.054 1.00 85.06 102 PHE A O 1
ATOM 787 N N . VAL A 1 103 ? -3.062 13.651 -7.946 1.00 82.69 103 VAL A N 1
ATOM 788 C CA . VAL A 1 103 ? -3.901 14.094 -9.057 1.00 82.69 103 VAL A CA 1
ATOM 789 C C . VAL A 1 103 ? -4.519 15.431 -8.679 1.00 82.69 103 VAL A C 1
ATOM 791 O O . VAL A 1 103 ? -5.078 15.586 -7.598 1.00 82.69 103 VAL A O 1
ATOM 794 N N . THR A 1 104 ? -4.414 16.407 -9.572 1.00 76.75 104 THR A N 1
ATOM 795 C CA . THR A 1 104 ? -5.058 17.715 -9.437 1.00 76.75 104 THR A CA 1
ATOM 796 C C . THR A 1 104 ? -6.061 17.888 -10.573 1.00 76.75 104 THR A C 1
ATOM 798 O O . THR A 1 104 ? -5.734 17.614 -11.728 1.00 76.75 104 THR A O 1
ATOM 801 N N . ASP A 1 105 ? -7.275 18.327 -10.233 1.00 65.06 105 ASP A N 1
ATOM 802 C CA . ASP A 1 105 ? -8.330 18.668 -11.196 1.00 65.06 105 ASP A CA 1
ATOM 803 C C . ASP A 1 105 ? -8.150 20.072 -11.794 1.00 65.06 105 ASP A C 1
ATOM 805 O O . ASP A 1 105 ? -8.911 20.476 -12.678 1.00 65.06 105 ASP A O 1
ATOM 809 N N . GLU A 1 106 ? -7.151 20.847 -11.346 1.00 60.06 106 GLU A N 1
ATOM 810 C CA . GLU A 1 106 ? -6.841 22.100 -12.022 1.00 60.06 106 GLU A CA 1
ATOM 811 C C . GLU A 1 106 ? -6.326 21.784 -13.430 1.00 60.06 106 GLU A C 1
ATOM 813 O O . GLU A 1 106 ? -5.222 21.266 -13.620 1.00 60.06 106 GLU A O 1
ATOM 818 N N . ALA A 1 107 ? -7.111 22.158 -14.445 1.00 53.59 107 ALA A N 1
ATOM 819 C CA . ALA A 1 107 ? -6.575 22.349 -15.779 1.00 53.59 107 ALA A CA 1
ATOM 820 C C . ALA A 1 107 ? -5.369 23.283 -15.633 1.00 53.59 107 ALA A C 1
ATOM 822 O O . ALA A 1 107 ? -5.530 24.428 -15.209 1.00 53.59 107 ALA A O 1
ATOM 823 N N . ILE A 1 108 ? -4.159 22.787 -15.925 1.00 52.97 108 ILE A N 1
ATOM 824 C CA . ILE A 1 108 ? -2.965 23.629 -16.016 1.00 52.97 108 ILE A CA 1
ATOM 825 C C . ILE A 1 108 ? -3.270 24.626 -17.125 1.00 52.97 108 ILE A C 1
ATOM 827 O O . ILE A 1 108 ? -3.102 24.323 -18.309 1.00 52.97 108 ILE A O 1
ATOM 831 N N . ASP A 1 109 ? -3.796 25.784 -16.744 1.00 43.94 109 ASP A N 1
ATOM 832 C CA . ASP A 1 109 ? -4.171 26.817 -17.680 1.00 43.94 109 ASP A CA 1
ATOM 833 C C . ASP A 1 109 ? -2.851 27.313 -18.275 1.00 43.94 109 ASP A C 1
ATOM 835 O O . ASP A 1 109 ? -2.091 28.063 -17.664 1.00 43.94 109 ASP A O 1
ATOM 839 N N . ARG A 1 110 ? -2.506 26.801 -19.465 1.00 49.44 110 ARG A N 1
ATOM 840 C CA . ARG A 1 110 ? -1.290 27.153 -20.226 1.00 49.44 110 ARG A CA 1
ATOM 841 C C . ARG A 1 110 ? -1.317 28.608 -20.716 1.00 49.44 110 ARG A C 1
ATOM 843 O O . ARG A 1 110 ? -0.508 29.021 -21.548 1.00 49.44 110 ARG A O 1
ATOM 850 N N . THR A 1 111 ? -2.245 29.401 -20.217 1.00 42.03 111 THR A N 1
ATOM 851 C CA . THR A 1 111 ? -2.489 30.794 -20.538 1.00 42.03 111 THR A CA 1
ATOM 852 C C . THR A 1 111 ? -1.688 31.659 -19.577 1.00 42.03 111 THR A C 1
ATOM 854 O O . THR A 1 111 ? -2.167 32.031 -18.515 1.00 42.03 111 THR A O 1
ATOM 857 N N . ASN A 1 112 ? -0.429 31.934 -19.945 1.00 42.44 112 ASN A N 1
ATOM 858 C CA . ASN A 1 112 ? 0.170 33.287 -19.929 1.00 42.44 112 ASN A CA 1
ATOM 859 C C . ASN A 1 112 ? 1.695 33.315 -20.190 1.00 42.44 112 ASN A C 1
ATOM 861 O O . ASN A 1 112 ? 2.381 34.244 -19.772 1.00 42.44 112 ASN A O 1
ATOM 865 N N . VAL A 1 113 ? 2.249 32.393 -20.992 1.00 44.22 113 VAL A N 1
ATOM 866 C CA . VAL A 1 113 ? 3.553 32.623 -21.658 1.00 44.22 113 VAL A CA 1
ATOM 867 C C . VAL A 1 113 ? 3.328 33.358 -22.984 1.00 44.22 113 VAL A C 1
ATOM 869 O O . VAL A 1 113 ? 3.619 32.844 -24.058 1.00 44.22 113 VAL A O 1
ATOM 872 N N . ARG A 1 114 ? 2.730 34.551 -22.940 1.00 44.19 114 ARG A N 1
ATOM 873 C CA . ARG A 1 114 ? 2.745 35.512 -24.057 1.00 44.19 114 ARG A CA 1
ATOM 874 C C . ARG A 1 114 ? 2.170 36.839 -23.587 1.00 44.19 114 ARG A C 1
ATOM 876 O O . ARG A 1 114 ? 0.991 37.095 -23.758 1.00 44.19 114 ARG A O 1
ATOM 883 N N . ASN A 1 115 ? 3.012 37.664 -22.977 1.00 42.25 115 ASN A N 1
ATOM 884 C CA . ASN A 1 115 ? 2.928 39.119 -23.110 1.00 42.25 115 ASN A CA 1
ATOM 885 C C . ASN A 1 115 ? 4.231 39.752 -22.606 1.00 42.25 115 ASN A C 1
ATOM 887 O O . ASN A 1 115 ? 4.331 40.222 -21.479 1.00 42.25 115 ASN A O 1
ATOM 891 N N . ARG A 1 116 ? 5.247 39.766 -23.475 1.00 41.44 116 ARG A N 1
ATOM 892 C CA . ARG A 1 116 ? 6.210 40.871 -23.512 1.00 41.44 116 ARG A CA 1
ATOM 893 C C . ARG A 1 116 ? 5.860 41.716 -24.736 1.00 41.44 116 ARG A C 1
ATOM 895 O O . ARG A 1 116 ? 6.030 41.209 -25.845 1.00 41.44 116 ARG A O 1
ATOM 902 N N . PRO A 1 117 ? 5.350 42.946 -24.579 1.00 49.34 117 PRO A N 1
ATOM 903 C CA . PRO A 1 117 ? 5.468 43.930 -25.639 1.00 49.34 117 PRO A CA 1
ATOM 904 C C . PRO A 1 117 ? 6.935 44.384 -25.726 1.00 49.34 117 PRO A C 1
ATOM 906 O O . PRO A 1 117 ? 7.600 44.530 -24.699 1.00 49.34 117 PRO A O 1
ATOM 909 N N . ASN A 1 118 ? 7.420 44.511 -26.964 1.00 41.88 118 ASN A N 1
ATOM 910 C CA . ASN A 1 118 ? 8.667 45.201 -27.316 1.00 41.88 118 ASN A CA 1
ATOM 911 C C . ASN A 1 118 ? 8.647 46.658 -26.851 1.00 41.88 118 ASN A C 1
ATOM 913 O O . ASN A 1 118 ? 7.551 47.262 -26.905 1.00 41.88 118 ASN A O 1
#

Foldseek 3Di:
DKDKDKADPVQWDWAFDFDDPDDDDGDGATWTKIKMKIWDDPPSPDDPPFDQLQVQQVPQQDPVPRWRWDDDDPDITTHNCPVVVPDDPVSRRTGMDMDMDTDGPDPPPPPDPDDDDD

Sequence (118 aa):
MCKYFEADDALAVETTRDMDPDHPGRRVLPGLMKAFLTVYEPGDDPHPSLPTLREFLATLTDPATGLVSYDLLGPALSIDPAPLRALPPEYLDYRVSLGASFVTDEAIDRTNVRNRPN